Protein AF-A0A559MAM8-F1 (afdb_monomer_lite)

pLDDT: mean 73.42, std 18.24, range [24.55, 93.0]

Structure (mmCIF, N/CA/C/O backbone):
data_AF-A0A559MAM8-F1
#
_entry.id   AF-A0A559MAM8-F1
#
loop_
_atom_site.group_PDB
_atom_site.id
_atom_site.type_symbol
_atom_site.label_atom_id
_atom_site.label_alt_id
_atom_site.label_comp_id
_atom_site.label_asym_id
_atom_site.label_entity_id
_atom_site.label_seq_id
_atom_site.pdbx_PDB_ins_code
_atom_site.Cartn_x
_atom_site.Cartn_y
_atom_site.Cartn_z
_atom_site.occupancy
_atom_site.B_iso_or_equiv
_atom_site.auth_seq_id
_atom_site.auth_comp_id
_atom_site.auth_asym_id
_atom_site.auth_atom_id
_atom_site.pdbx_PDB_model_num
ATOM 1 N N . MET A 1 1 ? -0.904 -20.862 -0.416 1.00 80.69 1 MET A N 1
ATOM 2 C CA . MET A 1 1 ? -2.034 -21.410 -1.198 1.00 80.69 1 MET A CA 1
ATOM 3 C C . MET A 1 1 ? -1.450 -22.147 -2.391 1.00 80.69 1 MET A C 1
ATOM 5 O O . MET A 1 1 ? -0.554 -21.594 -3.016 1.00 80.69 1 MET A O 1
ATOM 9 N N . ALA A 1 2 ? -1.875 -23.381 -2.663 1.00 88.88 2 ALA A N 1
ATOM 10 C CA . ALA A 1 2 ? -1.463 -24.086 -3.877 1.00 88.88 2 ALA A CA 1
ATOM 11 C C . ALA A 1 2 ? -2.317 -23.603 -5.059 1.00 88.88 2 ALA A C 1
ATOM 13 O O . ALA A 1 2 ? -3.510 -23.360 -4.888 1.00 88.88 2 ALA A O 1
ATOM 14 N N . GLY A 1 3 ? -1.714 -23.445 -6.234 1.00 91.75 3 GLY A N 1
ATOM 15 C CA . GLY A 1 3 ? -2.399 -22.955 -7.426 1.00 91.75 3 GLY A CA 1
ATOM 16 C C . GLY A 1 3 ? -1.616 -23.257 -8.698 1.00 91.75 3 GLY A C 1
ATOM 17 O O . GLY A 1 3 ? -0.464 -23.683 -8.638 1.00 91.75 3 GLY A O 1
ATOM 18 N N . VAL A 1 4 ? -2.255 -23.037 -9.846 1.00 93.00 4 VAL A N 1
ATOM 19 C CA . VAL A 1 4 ? -1.665 -23.219 -11.178 1.00 93.00 4 VAL A CA 1
ATOM 20 C C . VAL A 1 4 ? -1.658 -21.867 -11.880 1.00 93.00 4 VAL A C 1
ATOM 22 O O . VAL A 1 4 ? -2.682 -21.189 -11.925 1.00 93.00 4 VAL A O 1
ATOM 25 N N . ILE A 1 5 ? -0.508 -21.470 -12.423 1.00 91.06 5 ILE A N 1
ATOM 26 C CA . ILE A 1 5 ? -0.342 -20.210 -13.152 1.00 91.06 5 ILE A CA 1
ATOM 27 C C . ILE A 1 5 ? 0.026 -20.553 -14.592 1.00 91.06 5 ILE A C 1
ATOM 29 O O . ILE A 1 5 ? 0.974 -21.297 -14.832 1.00 91.06 5 ILE A O 1
ATOM 33 N N . THR A 1 6 ? -0.718 -20.002 -15.550 1.00 92.81 6 THR A N 1
ATOM 34 C CA . THR A 1 6 ? -0.379 -20.095 -16.976 1.00 92.81 6 THR A CA 1
ATOM 35 C C . THR A 1 6 ? 0.315 -18.805 -17.391 1.00 92.81 6 THR A C 1
ATOM 37 O O . THR A 1 6 ? -0.254 -17.728 -17.234 1.00 92.81 6 THR A O 1
ATOM 40 N N . ILE A 1 7 ? 1.543 -18.902 -17.901 1.00 92.56 7 ILE A N 1
ATOM 41 C CA . ILE A 1 7 ? 2.373 -17.745 -18.263 1.00 92.56 7 ILE A CA 1
ATOM 42 C C . ILE A 1 7 ? 2.629 -17.770 -19.770 1.00 92.56 7 ILE A C 1
ATOM 44 O O . ILE A 1 7 ? 3.036 -18.792 -20.318 1.00 92.56 7 ILE A O 1
ATOM 48 N N . ASN A 1 8 ? 2.426 -16.632 -20.436 1.00 92.31 8 ASN A N 1
ATOM 49 C CA . ASN A 1 8 ? 2.875 -16.402 -21.806 1.00 92.31 8 ASN A CA 1
ATOM 50 C C . ASN A 1 8 ? 4.078 -15.451 -21.781 1.00 92.31 8 ASN A C 1
ATOM 52 O O . ASN A 1 8 ? 4.022 -14.407 -21.134 1.00 92.31 8 ASN A O 1
ATOM 56 N N . PHE A 1 9 ? 5.162 -15.812 -22.466 1.00 91.81 9 PHE A N 1
ATOM 57 C CA . PHE A 1 9 ? 6.387 -15.018 -22.494 1.00 91.81 9 PHE A CA 1
ATOM 58 C C . PHE A 1 9 ? 6.749 -14.618 -23.923 1.00 91.81 9 PHE A C 1
ATOM 60 O O . PHE A 1 9 ? 6.775 -15.451 -24.830 1.00 91.81 9 PHE A O 1
ATOM 67 N N . LYS A 1 10 ? 7.079 -13.337 -24.107 1.00 90.75 10 LYS A N 1
ATOM 68 C CA . LYS A 1 10 ? 7.572 -12.773 -25.364 1.00 90.75 10 LYS A CA 1
ATOM 69 C C . LYS A 1 10 ? 8.825 -11.951 -25.081 1.00 90.75 10 LYS A C 1
ATOM 71 O O . LYS A 1 10 ? 8.815 -11.080 -24.218 1.00 90.75 10 LYS A O 1
ATOM 76 N N . VAL A 1 11 ? 9.895 -12.214 -25.827 1.00 90.62 11 VAL A N 1
ATOM 77 C CA . VAL A 1 11 ? 11.153 -11.463 -25.718 1.00 90.62 11 VAL A CA 1
ATOM 78 C C . VAL A 1 11 ? 11.125 -10.274 -26.666 1.00 90.62 11 VAL A C 1
ATOM 80 O O . VAL A 1 11 ? 10.877 -10.435 -27.861 1.00 90.62 11 VAL A O 1
ATOM 83 N N . MET A 1 12 ? 11.448 -9.093 -26.147 1.00 89.19 12 MET A N 1
ATOM 84 C CA . MET A 1 12 ? 11.727 -7.908 -26.949 1.00 89.19 12 MET A CA 1
ATOM 85 C C . MET A 1 12 ? 13.243 -7.718 -27.043 1.00 89.19 12 MET A C 1
ATOM 87 O O . MET A 1 12 ? 13.904 -7.415 -26.048 1.00 89.19 12 MET A O 1
ATOM 91 N N . LYS A 1 13 ? 13.812 -7.931 -28.236 1.00 90.81 13 LYS A N 1
ATOM 92 C CA . LYS A 1 13 ? 15.234 -7.650 -28.490 1.00 90.81 13 LYS A CA 1
ATOM 93 C C . LYS A 1 13 ? 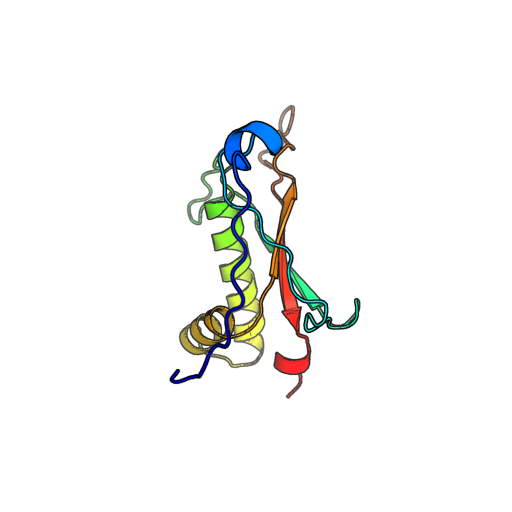15.474 -6.150 -28.294 1.00 90.81 13 LYS A C 1
ATOM 95 O O . LYS A 1 13 ? 14.661 -5.364 -28.754 1.00 90.81 13 LYS A O 1
ATOM 100 N N . ASN A 1 14 ? 16.555 -5.778 -27.608 1.00 87.00 14 ASN A N 1
ATOM 101 C CA . ASN A 1 14 ? 16.907 -4.388 -27.270 1.00 87.00 14 ASN A CA 1
ATOM 102 C C . ASN A 1 14 ? 15.873 -3.601 -26.433 1.00 87.00 14 ASN A C 1
ATOM 104 O O . ASN A 1 14 ? 16.038 -2.398 -26.249 1.00 87.00 14 ASN A O 1
ATOM 108 N N . GLY A 1 15 ? 14.881 -4.260 -25.819 1.00 83.56 15 GLY A N 1
ATOM 109 C CA . GLY A 1 15 ? 13.794 -3.571 -25.109 1.00 83.56 15 GLY A CA 1
ATOM 110 C C . GLY A 1 15 ? 14.231 -2.645 -23.963 1.00 83.56 15 GLY A C 1
ATOM 111 O O . GLY A 1 15 ? 13.556 -1.661 -23.697 1.00 83.56 15 GLY A O 1
ATOM 112 N N . ILE A 1 16 ? 15.371 -2.899 -23.308 1.00 84.06 16 ILE A N 1
ATOM 113 C CA . ILE A 1 16 ? 15.898 -2.015 -22.247 1.00 84.06 16 ILE A CA 1
ATOM 114 C C . ILE A 1 16 ? 16.321 -0.652 -22.816 1.00 84.06 16 ILE A C 1
ATOM 116 O O . ILE A 1 16 ? 16.067 0.374 -22.189 1.00 84.06 16 ILE A O 1
ATOM 120 N N . ALA A 1 17 ? 16.946 -0.641 -23.997 1.00 85.94 17 ALA A N 1
ATOM 121 C CA . ALA A 1 17 ? 17.344 0.592 -24.668 1.00 85.94 17 ALA A CA 1
ATOM 122 C C . ALA A 1 17 ? 16.119 1.325 -25.233 1.00 85.94 17 ALA A C 1
ATOM 124 O O . ALA A 1 17 ? 15.994 2.530 -25.038 1.00 85.94 17 ALA A O 1
ATOM 125 N N . ASP A 1 18 ? 15.192 0.586 -25.850 1.00 87.12 18 ASP A N 1
ATOM 126 C CA . ASP A 1 18 ? 13.998 1.157 -26.487 1.00 87.12 18 ASP A CA 1
ATOM 127 C C . ASP A 1 18 ? 13.000 1.739 -25.472 1.00 87.12 18 ASP A C 1
ATOM 129 O O . ASP A 1 18 ? 12.362 2.754 -25.740 1.00 87.12 18 ASP A O 1
ATOM 133 N N . LEU A 1 19 ? 12.856 1.110 -24.300 1.00 84.62 19 LEU A N 1
ATOM 134 C CA . LEU A 1 19 ? 11.941 1.564 -23.245 1.00 84.62 19 LEU A CA 1
ATOM 135 C C . LEU A 1 19 ? 12.614 2.516 -22.244 1.00 84.62 19 LEU A C 1
ATOM 137 O O . LEU A 1 19 ? 11.911 3.154 -21.468 1.00 84.62 19 LEU A O 1
ATOM 141 N N . ALA A 1 20 ? 13.950 2.609 -22.234 1.00 86.25 20 ALA A N 1
ATOM 142 C CA . ALA A 1 20 ? 14.733 3.412 -21.286 1.00 86.25 20 ALA A CA 1
ATOM 143 C C . ALA A 1 20 ? 14.351 3.189 -19.801 1.00 86.25 20 ALA A C 1
ATOM 145 O O . ALA A 1 20 ? 14.446 4.094 -18.968 1.00 86.25 20 ALA A O 1
ATOM 146 N N . MET A 1 21 ? 13.915 1.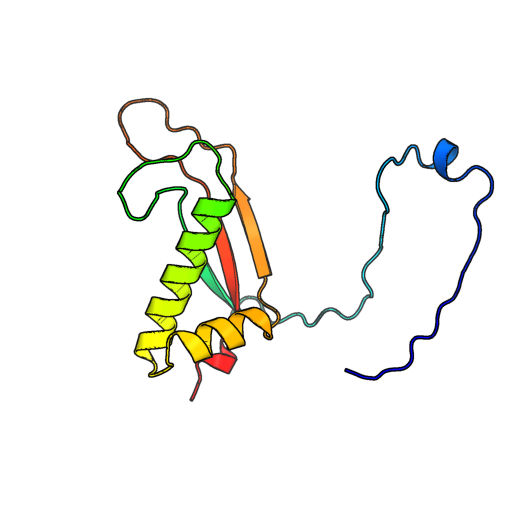974 -19.450 1.00 79.75 21 MET A N 1
ATOM 147 C CA . MET A 1 21 ? 13.403 1.646 -18.116 1.00 79.75 21 MET A CA 1
ATOM 148 C C . MET A 1 21 ? 14.481 1.020 -17.226 1.00 79.75 21 MET A C 1
ATOM 150 O O . MET A 1 21 ? 15.160 0.074 -17.620 1.00 79.75 21 MET A O 1
ATOM 154 N N . LYS A 1 22 ? 14.583 1.503 -15.980 1.00 83.69 22 LYS A N 1
ATOM 155 C CA . LYS A 1 22 ? 15.416 0.902 -14.917 1.00 83.69 22 LYS A CA 1
ATOM 156 C C . LYS A 1 22 ? 14.644 -0.089 -14.034 1.00 83.69 22 LYS A C 1
ATOM 158 O O . LYS A 1 22 ? 15.247 -0.977 -13.438 1.00 83.69 22 LYS A O 1
ATOM 163 N N . SER A 1 23 ? 13.325 0.068 -13.957 1.00 86.50 23 SER A N 1
ATOM 164 C CA . SER A 1 23 ? 12.432 -0.717 -13.098 1.00 86.50 23 SER A CA 1
ATOM 165 C C . SER A 1 23 ? 11.433 -1.514 -13.941 1.00 86.50 23 SER A C 1
ATOM 167 O O . SER A 1 23 ? 11.078 -1.065 -15.033 1.00 86.50 23 SER A O 1
ATOM 169 N N . PRO A 1 24 ? 10.958 -2.676 -13.458 1.00 86.81 24 PRO A N 1
ATOM 170 C CA . PRO A 1 24 ? 9.956 -3.457 -14.170 1.00 86.81 24 PRO A CA 1
ATOM 171 C C . PRO A 1 24 ? 8.639 -2.682 -14.289 1.00 86.81 24 PRO A C 1
ATOM 173 O O . PRO A 1 24 ? 8.202 -2.025 -13.344 1.00 86.81 24 PRO A O 1
ATOM 176 N N . LEU A 1 25 ? 8.000 -2.797 -15.452 1.00 85.94 25 LEU A N 1
ATOM 177 C CA . LEU A 1 25 ? 6.663 -2.280 -15.721 1.00 85.94 25 LEU A CA 1
ATOM 178 C C . LEU A 1 25 ? 5.691 -3.458 -15.812 1.00 85.94 25 LEU A C 1
ATOM 180 O O . LEU A 1 25 ? 6.001 -4.464 -16.451 1.00 85.94 25 LEU A O 1
ATOM 184 N N . TYR A 1 26 ? 4.516 -3.326 -15.206 1.00 87.25 26 TYR A N 1
ATOM 185 C CA . TYR A 1 26 ? 3.429 -4.288 -15.343 1.00 87.25 26 TYR A CA 1
ATOM 186 C C . TYR A 1 26 ? 2.122 -3.553 -15.626 1.00 87.25 26 TYR A C 1
ATOM 188 O O . TYR A 1 26 ? 1.913 -2.434 -15.161 1.00 87.25 26 TYR A O 1
ATOM 196 N N . LEU A 1 27 ? 1.249 -4.196 -16.397 1.00 85.62 27 LEU A N 1
ATOM 197 C CA . LEU A 1 27 ? -0.115 -3.742 -16.623 1.00 85.62 27 LEU A CA 1
ATOM 198 C C . LEU A 1 27 ? -1.041 -4.671 -15.826 1.00 85.62 27 LEU A C 1
ATOM 200 O O . LEU A 1 27 ? -1.017 -5.880 -16.083 1.00 85.62 27 LEU A O 1
ATOM 204 N N . PRO A 1 28 ? -1.806 -4.164 -14.843 1.00 83.56 28 PRO A N 1
ATOM 205 C CA . PRO A 1 28 ? -2.767 -4.988 -14.124 1.00 83.56 28 PRO A CA 1
ATOM 206 C C . PRO A 1 28 ? -3.864 -5.499 -15.070 1.00 83.56 28 PRO A C 1
ATOM 208 O O . PRO A 1 28 ? -4.152 -4.902 -16.109 1.00 83.56 28 PRO A O 1
ATOM 211 N N . GLY A 1 29 ? -4.458 -6.642 -14.722 1.00 77.81 29 GLY A N 1
ATOM 212 C CA . GLY A 1 29 ? -5.571 -7.211 -15.480 1.00 77.81 29 GLY A CA 1
ATOM 213 C C . GLY A 1 29 ? -6.837 -6.342 -15.392 1.00 77.81 29 GLY A C 1
ATOM 214 O O . GLY A 1 29 ? -6.983 -5.568 -14.453 1.00 77.81 29 GLY A O 1
ATOM 215 N N . PRO A 1 30 ? -7.789 -6.493 -16.329 1.00 73.06 30 PRO A N 1
ATOM 216 C CA . PRO A 1 30 ? -8.967 -5.623 -16.429 1.00 73.06 30 PRO A CA 1
ATOM 217 C C . PRO A 1 30 ? -10.020 -5.837 -15.329 1.00 73.06 30 PRO A C 1
ATOM 219 O O . PRO A 1 30 ? -10.963 -5.058 -15.231 1.00 73.06 30 PRO A O 1
ATOM 222 N N . VAL A 1 31 ? -9.907 -6.902 -14.528 1.00 69.62 31 VAL A N 1
ATOM 223 C CA . VAL A 1 31 ? -10.888 -7.256 -13.491 1.00 69.62 31 VAL A CA 1
ATOM 224 C C . VAL A 1 31 ? -10.269 -7.035 -12.120 1.00 69.62 31 VAL A C 1
ATOM 226 O O . VAL A 1 31 ? -9.859 -7.972 -11.438 1.00 69.62 31 VAL A O 1
ATOM 229 N N . GLU A 1 32 ? -10.186 -5.775 -11.718 1.00 66.25 32 GLU A N 1
ATOM 230 C CA . GLU A 1 32 ? -9.961 -5.442 -10.316 1.00 66.25 32 GLU A CA 1
ATOM 231 C C . GLU A 1 32 ? -11.299 -5.505 -9.562 1.00 66.25 32 GLU A C 1
ATOM 233 O O . GLU A 1 32 ? -12.329 -5.094 -10.115 1.00 66.25 32 GLU A O 1
ATOM 238 N N . PRO A 1 33 ? -11.321 -6.005 -8.312 1.00 63.47 33 PRO A N 1
ATOM 239 C CA . PRO A 1 33 ? -12.498 -5.953 -7.453 1.00 63.47 33 PRO A CA 1
ATOM 240 C C . PRO A 1 33 ? -12.791 -4.493 -7.077 1.00 63.47 33 PRO A C 1
ATOM 242 O O . PRO A 1 33 ? -12.386 -4.001 -6.027 1.00 63.47 33 PRO A O 1
ATOM 245 N N . HIS A 1 34 ? -13.477 -3.783 -7.970 1.00 62.00 34 HIS A N 1
ATOM 246 C CA . HIS A 1 34 ? -13.936 -2.424 -7.737 1.00 62.00 34 HIS A CA 1
ATOM 247 C C . HIS A 1 34 ? -15.164 -2.465 -6.835 1.00 62.00 34 HIS A C 1
ATOM 249 O O . HIS 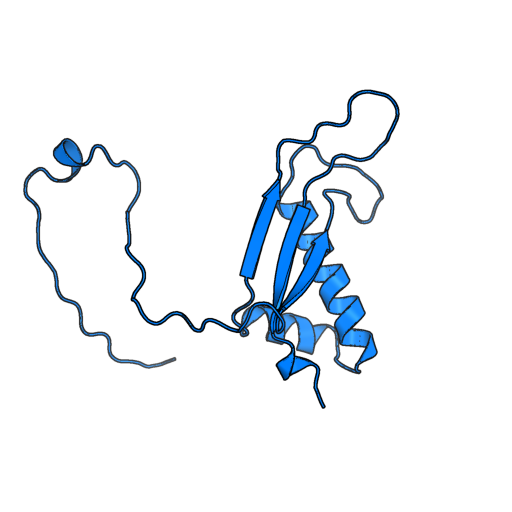A 1 34 ? -16.238 -2.922 -7.234 1.00 62.00 34 HIS A O 1
ATOM 255 N N . TYR A 1 35 ? -15.012 -1.961 -5.617 1.00 64.31 35 TYR A N 1
ATOM 256 C CA . TYR A 1 35 ? -16.153 -1.658 -4.771 1.00 64.31 35 TYR A CA 1
ATOM 257 C C . TYR A 1 35 ? -16.633 -0.236 -5.090 1.00 64.31 35 TYR A C 1
ATOM 259 O O . TYR A 1 35 ? -15.846 0.637 -5.449 1.00 64.31 35 TYR A O 1
ATOM 267 N N . GLY A 1 36 ? -17.947 -0.006 -5.040 1.00 65.06 36 GLY A N 1
ATOM 268 C CA . GLY A 1 36 ? -18.513 1.305 -5.370 1.00 65.06 36 GLY A CA 1
ATOM 269 C C . GLY A 1 36 ? -17.992 2.420 -4.442 1.00 65.06 36 GLY A C 1
ATOM 270 O O . GLY A 1 36 ? -17.667 2.141 -3.288 1.00 65.06 36 GLY A O 1
ATOM 271 N N . PRO A 1 37 ? -17.978 3.689 -4.894 1.00 59.94 37 PRO A N 1
ATOM 272 C CA . PRO A 1 37 ? -17.377 4.818 -4.169 1.00 59.94 37 PRO A CA 1
ATOM 273 C C . PRO A 1 37 ? -17.990 5.095 -2.784 1.00 59.94 37 PRO A C 1
ATOM 275 O O . PRO A 1 37 ? -17.353 5.732 -1.956 1.00 59.94 37 PRO A O 1
ATOM 278 N N . GLY A 1 38 ? -19.200 4.600 -2.505 1.00 61.12 38 GLY A N 1
ATOM 279 C CA . GLY A 1 38 ? -19.849 4.706 -1.192 1.00 61.12 38 GLY A CA 1
ATOM 280 C C . GLY A 1 38 ? -19.603 3.529 -0.242 1.00 61.12 38 GLY A C 1
ATOM 281 O O . GLY A 1 38 ? -20.239 3.475 0.800 1.00 61.12 38 GLY A O 1
ATOM 282 N N . ARG A 1 39 ? -18.754 2.556 -0.601 1.00 67.94 39 ARG A N 1
ATOM 283 C CA . ARG A 1 39 ? -18.508 1.347 0.211 1.00 67.94 39 ARG A CA 1
ATOM 284 C C . ARG A 1 39 ? -17.133 1.317 0.870 1.00 67.94 39 ARG A C 1
ATOM 286 O O . ARG A 1 39 ? -16.723 0.254 1.329 1.00 67.94 39 ARG A O 1
ATOM 293 N N . TYR A 1 40 ? -16.421 2.441 0.885 1.00 72.81 40 TYR A N 1
ATOM 294 C CA . TYR A 1 40 ? -15.111 2.547 1.512 1.00 72.81 40 TYR A CA 1
ATOM 295 C C . TYR A 1 40 ? -15.179 3.394 2.780 1.00 72.81 40 TYR A C 1
ATOM 297 O O . TYR A 1 40 ? -15.612 4.543 2.758 1.00 72.81 40 TYR A O 1
ATOM 305 N N . LEU A 1 41 ? -14.708 2.821 3.880 1.00 79.12 41 LEU A N 1
ATOM 306 C CA . LEU A 1 41 ? -14.354 3.534 5.094 1.00 79.12 41 LEU A CA 1
ATOM 307 C C . LEU A 1 41 ? -12.915 4.007 4.948 1.00 79.12 41 LEU A C 1
ATOM 309 O O . LEU A 1 41 ? -12.006 3.179 4.876 1.00 79.12 41 LEU A O 1
ATOM 313 N N . THR A 1 42 ? -12.723 5.322 4.900 1.00 80.38 42 THR A N 1
ATOM 314 C CA . THR A 1 42 ? -11.404 5.931 4.740 1.00 80.38 42 THR A CA 1
ATOM 315 C C . THR A 1 42 ? -10.873 6.429 6.075 1.00 80.38 42 THR A C 1
ATOM 317 O O . THR A 1 42 ? -11.493 7.264 6.733 1.00 80.38 42 THR A O 1
ATOM 320 N N . PHE A 1 43 ? -9.695 5.945 6.463 1.00 83.31 43 PHE A N 1
ATOM 321 C CA . PHE A 1 43 ? -8.966 6.444 7.629 1.00 83.31 43 PHE A CA 1
ATOM 322 C C . PHE A 1 43 ? -7.791 7.300 7.182 1.00 83.31 43 PHE A C 1
ATOM 324 O O . PHE A 1 43 ? -7.079 6.920 6.257 1.00 83.31 43 PHE A O 1
ATOM 331 N N . GLU A 1 44 ? -7.561 8.410 7.880 1.00 79.44 44 GLU A N 1
ATOM 332 C CA . GLU A 1 44 ? -6.398 9.276 7.686 1.00 79.44 44 GLU A CA 1
ATOM 333 C C . GLU A 1 44 ? -5.486 9.200 8.912 1.00 79.44 44 GLU A C 1
ATOM 335 O O . GLU A 1 44 ? -5.969 9.193 10.048 1.00 79.44 44 GLU A O 1
ATOM 340 N N . GLY A 1 45 ? -4.171 9.178 8.712 1.00 72.62 45 GLY A N 1
ATOM 341 C CA . GLY A 1 45 ? -3.167 9.259 9.775 1.00 72.62 45 GLY A CA 1
ATOM 342 C C . GLY A 1 45 ? -2.085 10.276 9.442 1.00 72.62 45 GLY A C 1
ATOM 343 O O . GLY A 1 45 ? -1.833 10.549 8.275 1.00 72.62 45 GLY A O 1
ATOM 344 N N . PHE A 1 46 ? -1.459 10.835 10.479 1.00 78.81 46 PHE A N 1
ATOM 345 C CA . PHE A 1 46 ? -0.457 11.899 10.367 1.00 78.81 46 PHE A CA 1
ATOM 346 C C . PHE A 1 46 ? 0.930 11.397 10.779 1.00 78.81 46 PHE A C 1
ATOM 348 O O . PHE A 1 46 ? 1.038 10.459 11.569 1.00 78.81 46 PHE A O 1
ATOM 355 N N . SER A 1 47 ? 1.990 12.055 10.297 1.00 75.44 47 SER A N 1
ATOM 356 C CA . SER A 1 47 ? 3.395 11.762 10.635 1.00 75.44 47 SER A CA 1
ATOM 357 C C . SER A 1 47 ? 3.770 12.257 12.049 1.00 75.44 47 SER A C 1
ATOM 359 O O . SER A 1 47 ? 4.670 13.077 12.248 1.00 75.44 47 SER A O 1
ATOM 361 N N . VAL A 1 48 ? 3.016 11.801 13.050 1.00 74.38 48 VAL A N 1
ATOM 362 C CA . VAL A 1 48 ? 3.221 12.099 14.471 1.00 74.38 48 VAL A CA 1
ATOM 363 C C . VAL A 1 48 ? 3.353 10.777 15.217 1.00 74.38 48 VAL A C 1
ATOM 365 O O . VAL A 1 48 ? 2.486 9.907 15.128 1.00 74.38 48 VAL A O 1
ATOM 368 N N . ASP A 1 49 ? 4.445 10.611 15.952 1.00 75.75 49 ASP A N 1
ATOM 369 C CA . ASP A 1 49 ? 4.659 9.434 16.785 1.00 75.75 49 ASP A CA 1
ATOM 370 C C . ASP A 1 49 ? 3.713 9.402 17.987 1.00 75.75 49 ASP A C 1
ATOM 372 O O . ASP A 1 49 ? 3.233 10.425 18.470 1.00 75.75 49 ASP A O 1
ATOM 376 N N . GLN A 1 50 ? 3.550 8.210 18.562 1.00 74.44 50 GLN A N 1
ATOM 377 C CA . GLN A 1 50 ? 2.861 7.978 19.840 1.00 74.44 50 GLN A CA 1
ATOM 378 C C . GLN A 1 50 ? 3.416 8.813 21.015 1.00 74.44 50 GLN A C 1
ATOM 380 O O . GLN A 1 50 ? 2.728 9.028 22.006 1.00 74.44 50 GLN A O 1
ATOM 385 N N . HIS A 1 51 ? 4.658 9.296 20.902 1.00 77.25 51 HIS A N 1
ATOM 386 C CA . HIS A 1 51 ? 5.310 10.171 21.882 1.00 77.25 51 HIS A CA 1
ATOM 387 C C . HIS A 1 51 ? 5.145 11.669 21.561 1.00 77.25 51 HIS A C 1
ATOM 389 O O . HIS A 1 51 ? 5.802 12.502 22.177 1.00 77.25 51 HIS A O 1
ATOM 395 N N . GLY A 1 52 ? 4.320 12.024 20.569 1.00 74.56 52 GLY A N 1
ATOM 396 C CA . GLY A 1 52 ? 4.084 13.407 20.146 1.00 74.56 52 GLY A CA 1
ATOM 397 C C . GLY A 1 52 ? 5.216 14.023 19.318 1.00 74.56 52 GLY A C 1
ATOM 398 O O . GLY A 1 52 ? 5.135 15.193 18.951 1.00 74.56 52 GLY A O 1
ATOM 399 N N . LYS A 1 53 ? 6.268 13.257 18.994 1.00 76.44 53 LYS A N 1
ATOM 400 C CA . LYS A 1 53 ? 7.343 13.715 18.110 1.00 76.44 53 LYS A CA 1
ATOM 401 C C . LYS A 1 53 ? 6.856 13.706 16.668 1.00 76.44 53 LYS A C 1
ATOM 403 O O . LYS A 1 53 ? 6.378 12.693 16.165 1.00 76.44 53 LYS A O 1
ATOM 408 N N . GLN A 1 54 ? 7.015 14.834 16.001 1.00 70.56 54 GLN A N 1
ATOM 409 C CA . GLN A 1 54 ? 6.662 14.966 14.603 1.00 70.56 54 GLN A CA 1
ATOM 410 C C . GLN A 1 54 ? 7.837 14.581 13.709 1.00 70.56 54 GLN A C 1
ATOM 412 O O . GLN A 1 54 ? 8.954 15.066 13.907 1.00 70.56 54 GLN A O 1
ATOM 417 N N . HIS A 1 55 ? 7.586 13.714 12.730 1.00 72.06 55 HIS A N 1
ATOM 418 C CA . HIS A 1 55 ? 8.590 13.303 11.751 1.00 72.06 55 HIS A CA 1
ATOM 419 C C . HIS A 1 55 ? 8.370 14.011 10.425 1.00 72.06 55 HIS A C 1
ATOM 421 O O . HIS A 1 55 ? 7.235 14.190 9.975 1.00 72.06 55 HIS A O 1
ATOM 427 N N . TYR A 1 56 ? 9.471 14.407 9.797 1.00 66.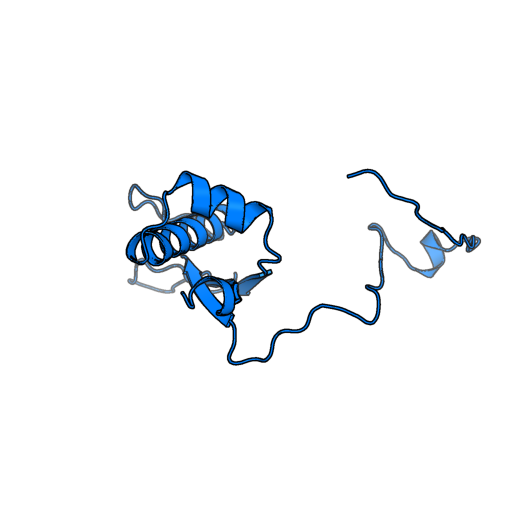69 56 TYR A N 1
ATOM 428 C CA . TYR A 1 56 ? 9.448 15.149 8.546 1.00 66.69 56 TYR A CA 1
ATOM 429 C C . TYR A 1 56 ? 9.284 14.198 7.355 1.00 66.69 56 TYR A C 1
ATOM 431 O O . TYR A 1 56 ? 10.173 13.395 7.081 1.00 66.69 56 TYR A O 1
ATOM 439 N N . MET A 1 57 ? 8.154 14.319 6.649 1.00 69.19 57 MET A N 1
ATOM 440 C CA . MET A 1 57 ? 7.815 13.554 5.437 1.00 69.19 57 MET A CA 1
ATOM 441 C C . MET A 1 57 ? 7.870 12.022 5.601 1.00 69.19 57 MET A C 1
ATOM 443 O O . MET A 1 57 ? 8.155 11.299 4.643 1.00 69.19 57 MET A O 1
ATOM 447 N N . ASP A 1 58 ? 7.584 11.504 6.799 1.00 77.62 58 ASP A N 1
ATOM 448 C CA . ASP A 1 58 ? 7.616 10.064 7.052 1.00 77.62 58 ASP A CA 1
ATOM 449 C C . ASP A 1 58 ? 6.255 9.399 6.772 1.00 77.62 58 ASP A C 1
ATOM 451 O O . ASP A 1 58 ? 5.337 9.360 7.599 1.00 77.62 58 ASP A O 1
ATOM 455 N N . VAL A 1 59 ? 6.150 8.811 5.574 1.00 78.62 59 VAL A N 1
ATOM 456 C CA . VAL A 1 59 ? 4.974 8.038 5.130 1.00 78.62 59 VAL A CA 1
ATOM 457 C C . VAL A 1 59 ? 4.736 6.816 6.024 1.00 78.62 59 VAL A C 1
ATOM 459 O O . VAL A 1 59 ? 3.597 6.377 6.197 1.00 78.62 59 VAL A O 1
ATOM 462 N N . THR A 1 60 ? 5.799 6.246 6.590 1.00 83.38 60 THR A N 1
ATOM 463 C CA . THR A 1 60 ? 5.741 5.019 7.389 1.00 83.38 60 THR A CA 1
ATOM 464 C C . THR A 1 60 ? 5.040 5.286 8.711 1.00 83.38 60 THR A C 1
ATOM 466 O O . THR A 1 60 ? 4.142 4.536 9.101 1.00 83.38 60 THR A O 1
ATOM 469 N N . VAL A 1 61 ? 5.396 6.392 9.369 1.00 83.69 61 VAL A N 1
ATOM 470 C CA . VAL A 1 61 ? 4.753 6.833 10.614 1.00 83.69 61 VAL A CA 1
ATOM 471 C C . VAL A 1 61 ? 3.294 7.197 10.353 1.00 83.69 61 VAL A C 1
ATOM 473 O O . VAL A 1 61 ? 2.410 6.699 11.053 1.00 83.69 61 VAL A O 1
ATOM 476 N N . ALA A 1 62 ? 3.021 7.972 9.298 1.00 80.69 62 ALA A N 1
ATOM 477 C CA . ALA A 1 62 ? 1.653 8.329 8.919 1.00 80.69 62 ALA A CA 1
ATOM 478 C C . ALA A 1 62 ? 0.776 7.089 8.669 1.00 80.69 62 ALA A C 1
ATOM 480 O O . ALA A 1 62 ? -0.364 7.010 9.140 1.00 80.69 62 ALA A O 1
ATOM 481 N N . TYR A 1 63 ? 1.318 6.070 7.996 1.00 83.31 63 TYR A N 1
ATOM 482 C CA . TYR A 1 63 ? 0.593 4.825 7.768 1.00 83.31 63 TYR A CA 1
ATOM 483 C C . TYR A 1 63 ? 0.350 4.028 9.046 1.00 83.31 63 TYR A C 1
ATOM 485 O O . TYR A 1 63 ? -0.753 3.526 9.253 1.00 83.31 63 TYR A O 1
ATOM 493 N N . ARG A 1 64 ? 1.350 3.944 9.928 1.00 87.06 64 ARG A N 1
ATOM 494 C CA . ARG A 1 64 ? 1.204 3.270 11.219 1.00 87.06 64 ARG A CA 1
ATOM 495 C C . ARG A 1 64 ? 0.077 3.892 12.041 1.00 87.06 64 ARG A C 1
ATOM 497 O O . ARG A 1 64 ? -0.753 3.163 12.573 1.00 87.06 64 ARG A O 1
ATOM 504 N N . GLN A 1 65 ? 0.006 5.221 12.089 1.00 85.31 65 GLN A N 1
ATOM 505 C CA . GLN A 1 65 ? -1.079 5.926 12.776 1.00 85.31 65 GLN A CA 1
ATOM 506 C C . GLN A 1 65 ? -2.443 5.688 12.123 1.00 85.31 65 GLN A C 1
ATOM 508 O O . GLN A 1 65 ? -3.444 5.530 12.818 1.00 85.31 65 GLN A O 1
ATOM 513 N N . THR A 1 66 ? -2.486 5.604 10.791 1.00 85.69 66 THR A N 1
ATOM 514 C CA . THR A 1 66 ? -3.716 5.274 10.054 1.00 85.69 66 THR A CA 1
ATOM 515 C C . THR A 1 66 ? -4.243 3.890 10.453 1.00 85.69 66 THR A C 1
ATOM 517 O O . THR A 1 66 ? -5.430 3.735 10.736 1.00 85.69 66 THR A O 1
ATOM 520 N N . ILE A 1 67 ? -3.356 2.892 10.546 1.00 87.38 67 ILE A N 1
ATOM 521 C CA . ILE A 1 67 ? -3.706 1.528 10.970 1.00 87.38 67 ILE A CA 1
ATOM 522 C C . ILE A 1 67 ? -4.189 1.501 12.424 1.00 87.38 67 ILE A C 1
ATOM 524 O O . ILE A 1 67 ? -5.184 0.844 12.716 1.00 87.38 67 ILE A O 1
ATOM 528 N N . LEU A 1 68 ? -3.535 2.225 13.335 1.00 88.62 68 LEU A N 1
ATOM 529 C CA . LEU A 1 68 ? -3.963 2.286 14.738 1.00 88.62 68 LEU A CA 1
ATOM 530 C C . LEU A 1 68 ? -5.376 2.871 14.879 1.00 88.62 68 LEU A C 1
ATOM 532 O O . LEU A 1 68 ? -6.204 2.293 15.577 1.00 88.62 68 LEU A O 1
ATOM 536 N N . ARG A 1 69 ? -5.692 3.946 14.144 1.00 86.62 69 ARG A N 1
ATOM 537 C CA . ARG A 1 69 ? -7.049 4.526 14.101 1.00 86.62 69 ARG A CA 1
ATOM 538 C C . ARG A 1 69 ? -8.087 3.549 13.556 1.00 86.62 69 ARG A C 1
ATOM 540 O O . ARG A 1 69 ? -9.203 3.478 14.065 1.00 86.62 69 ARG A O 1
ATOM 547 N N . CYS A 1 70 ? -7.715 2.785 12.536 1.00 87.38 70 CYS A N 1
ATOM 548 C CA . CYS A 1 70 ? -8.558 1.734 11.986 1.00 87.38 70 CYS A CA 1
ATOM 549 C C . CYS A 1 70 ? -8.839 0.623 13.019 1.00 87.38 70 CYS A C 1
ATOM 551 O O . CYS A 1 70 ? -9.993 0.224 13.190 1.00 87.38 70 CYS A O 1
ATOM 553 N N . ILE A 1 71 ? -7.817 0.175 13.759 1.00 89.62 71 ILE A N 1
ATOM 554 C CA . ILE A 1 71 ? -7.969 -0.820 14.832 1.00 89.62 71 ILE A CA 1
ATOM 555 C C . ILE A 1 71 ? -8.883 -0.291 15.941 1.00 89.62 71 ILE A C 1
ATOM 557 O O . ILE A 1 71 ? -9.802 -0.995 16.352 1.00 89.62 71 ILE A O 1
ATOM 561 N N . GLU A 1 72 ? -8.701 0.955 16.385 1.00 89.38 72 GLU A N 1
ATOM 562 C CA . GLU A 1 72 ? -9.566 1.579 17.396 1.00 89.38 72 GLU A CA 1
ATOM 563 C C . GLU A 1 72 ? -11.031 1.667 16.956 1.00 89.38 72 GLU A C 1
ATOM 565 O O . GLU A 1 72 ? -11.934 1.477 17.773 1.00 89.38 72 GLU A O 1
ATOM 570 N N . TYR A 1 73 ? -11.278 1.944 15.674 1.00 88.62 73 TYR A N 1
ATOM 571 C CA . TYR A 1 73 ? -12.627 1.968 15.120 1.00 88.62 73 TYR A CA 1
ATOM 572 C C . TYR A 1 73 ? -13.258 0.575 15.128 1.00 88.62 73 TYR A C 1
ATOM 574 O O . TYR A 1 73 ? -14.342 0.400 15.681 1.00 88.62 73 TYR A O 1
ATOM 582 N N . LEU A 1 74 ? -12.564 -0.430 14.588 1.00 87.44 74 LEU A N 1
ATOM 583 C CA . LEU A 1 74 ? -13.070 -1.804 14.516 1.00 87.44 74 LEU A CA 1
ATOM 584 C C . LEU A 1 74 ? -13.222 -2.447 15.901 1.00 87.44 74 LEU A C 1
ATOM 586 O O . LEU A 1 74 ? -14.139 -3.237 16.119 1.00 87.44 74 LEU A O 1
ATOM 590 N N . ARG A 1 75 ? -12.412 -2.037 16.880 1.00 88.69 75 ARG A N 1
ATOM 591 C CA . ARG A 1 75 ? -12.557 -2.460 18.276 1.00 88.69 75 ARG A CA 1
ATOM 592 C C . ARG A 1 75 ? -13.911 -2.073 18.877 1.00 88.69 75 ARG A C 1
ATOM 594 O O . ARG A 1 75 ? -14.430 -2.806 19.715 1.00 88.69 75 ARG A O 1
ATOM 601 N N . ARG A 1 76 ? -14.527 -0.965 18.440 1.00 89.19 76 ARG A N 1
ATOM 602 C CA . ARG A 1 76 ? -15.872 -0.555 18.902 1.00 89.19 76 ARG A CA 1
ATOM 603 C C . ARG A 1 76 ? -16.969 -1.530 18.476 1.00 89.19 76 ARG A C 1
ATOM 605 O O . ARG A 1 76 ? -17.996 -1.590 19.138 1.00 89.19 76 ARG A O 1
ATOM 612 N N . PHE A 1 77 ? -16.729 -2.312 17.426 1.00 86.44 77 PHE A N 1
ATOM 613 C CA . PHE A 1 77 ? -17.636 -3.354 16.940 1.00 86.44 77 PHE A CA 1
ATOM 614 C C . PHE A 1 77 ? -17.377 -4.722 17.595 1.00 86.44 77 PHE A C 1
ATOM 616 O O . PHE A 1 77 ? -17.999 -5.709 17.223 1.00 86.44 77 PHE A O 1
ATOM 623 N N . GLY A 1 78 ? -16.476 -4.798 18.583 1.00 89.25 78 GLY A N 1
ATOM 624 C CA . GLY A 1 78 ? -16.218 -6.016 19.357 1.00 89.25 78 GLY A CA 1
ATOM 625 C C . GLY A 1 78 ? -15.101 -6.914 18.817 1.00 89.25 78 GLY A C 1
ATOM 626 O O . GLY A 1 78 ? -14.860 -7.977 19.388 1.00 89.25 78 GLY A O 1
ATOM 627 N N . TYR A 1 79 ? -14.383 -6.501 17.766 1.00 88.19 79 TYR A N 1
ATOM 628 C CA . TYR A 1 79 ? -13.207 -7.229 17.282 1.00 88.19 79 TYR A CA 1
ATOM 629 C C . TYR A 1 79 ? -12.010 -7.079 18.232 1.00 88.19 79 TYR A C 1
ATOM 631 O O . TYR A 1 79 ? -11.774 -6.006 18.792 1.00 88.19 79 TYR A O 1
ATOM 639 N N . SER A 1 80 ? -11.217 -8.144 18.384 1.00 90.25 80 SER A N 1
ATOM 640 C CA . SER A 1 80 ? -9.940 -8.070 19.103 1.00 90.25 80 SER A CA 1
ATOM 641 C C . SER A 1 80 ? -8.836 -7.466 18.231 1.00 90.25 80 SER A C 1
ATOM 643 O O . SER A 1 80 ? -8.841 -7.616 17.008 1.00 90.25 80 SER A O 1
ATOM 645 N N . ASP A 1 81 ? -7.841 -6.832 18.855 1.00 90.19 81 ASP A N 1
ATOM 646 C CA . ASP A 1 81 ? -6.738 -6.169 18.141 1.00 90.19 81 ASP A CA 1
ATOM 647 C C . ASP A 1 81 ? -6.013 -7.129 17.169 1.00 90.19 81 ASP A C 1
ATOM 649 O O . ASP A 1 81 ? -5.667 -6.760 16.045 1.00 90.19 81 ASP A O 1
ATOM 653 N N . TYR A 1 82 ? -5.856 -8.400 17.562 1.00 91.06 82 TYR A N 1
ATOM 654 C CA . TYR A 1 82 ? -5.258 -9.446 16.725 1.00 91.06 82 TYR A CA 1
ATOM 655 C C . TYR A 1 82 ? -6.140 -9.840 15.536 1.00 91.06 82 TYR A C 1
ATOM 657 O O . TYR A 1 82 ? -5.622 -10.063 14.442 1.00 91.06 82 TYR A O 1
ATOM 665 N N . GLN A 1 83 ? -7.461 -9.920 15.734 1.00 89.81 83 GLN A N 1
ATOM 666 C CA . GLN A 1 83 ? -8.404 -10.208 14.650 1.00 89.81 83 GLN A CA 1
ATOM 667 C C . GLN A 1 83 ? -8.370 -9.103 13.601 1.00 89.81 83 GLN A C 1
ATOM 669 O O . GLN A 1 83 ? -8.313 -9.400 12.410 1.00 89.81 83 GLN A O 1
ATOM 674 N N . VAL A 1 84 ? -8.338 -7.840 14.033 1.00 88.81 84 VAL A N 1
ATOM 675 C CA . VAL A 1 84 ? -8.258 -6.706 13.110 1.00 88.81 84 VAL A CA 1
ATOM 676 C C . VAL A 1 84 ? -6.926 -6.699 12.363 1.00 88.81 84 VAL A C 1
ATOM 678 O O . VAL A 1 84 ? -6.910 -6.511 11.151 1.00 88.81 84 VAL A O 1
ATOM 681 N N . TYR A 1 85 ? -5.808 -6.954 13.044 1.00 88.75 85 TYR A N 1
ATOM 682 C CA . TYR A 1 85 ? -4.499 -7.024 12.390 1.00 88.75 85 TYR A CA 1
ATOM 683 C C . TYR A 1 85 ? -4.436 -8.121 11.315 1.00 88.75 85 TYR A C 1
ATOM 685 O O . TYR A 1 85 ? -3.914 -7.904 10.216 1.00 88.75 85 TYR A O 1
ATOM 693 N N . LEU A 1 86 ? -5.015 -9.290 11.607 1.00 90.19 86 LEU A N 1
ATOM 694 C CA . LEU A 1 86 ? -5.118 -10.385 10.647 1.00 90.19 86 LEU A CA 1
ATOM 695 C C . LEU A 1 86 ? -6.051 -10.021 9.480 1.00 90.19 86 LEU A C 1
ATOM 697 O O . LEU A 1 86 ? -5.708 -10.261 8.324 1.00 90.19 86 LEU A O 1
ATOM 701 N N . LEU A 1 87 ? -7.185 -9.372 9.767 1.00 87.12 87 LEU A N 1
ATOM 702 C CA . LEU A 1 87 ? -8.127 -8.890 8.756 1.00 87.12 87 LEU A CA 1
ATOM 703 C C . LEU A 1 87 ? -7.456 -7.896 7.804 1.00 87.12 87 LEU A C 1
ATOM 705 O O . LEU A 1 87 ? -7.547 -8.067 6.596 1.00 87.12 87 LEU A O 1
ATOM 709 N N . LEU A 1 88 ? -6.727 -6.908 8.326 1.00 86.81 88 LEU A N 1
ATOM 710 C CA . LEU A 1 88 ? -6.000 -5.919 7.524 1.00 86.81 88 LEU A CA 1
ATOM 711 C C . LEU A 1 88 ? -4.892 -6.536 6.660 1.00 86.81 88 LEU A C 1
ATOM 713 O O . LEU A 1 88 ? -4.535 -5.966 5.634 1.00 86.81 88 LEU A O 1
ATOM 717 N N . SER A 1 89 ? -4.353 -7.688 7.062 1.00 85.56 89 SER A N 1
ATOM 718 C CA . SER A 1 89 ? -3.315 -8.401 6.311 1.00 85.56 89 SER A CA 1
ATOM 719 C C . SER A 1 89 ? -3.884 -9.256 5.174 1.00 85.56 89 SER A C 1
ATOM 721 O O . SER A 1 89 ? -3.207 -9.479 4.173 1.00 85.56 89 SER A O 1
ATOM 723 N N . CYS A 1 90 ? -5.108 -9.765 5.333 1.00 84.94 90 CYS A N 1
ATOM 724 C CA . CYS A 1 90 ? -5.740 -10.672 4.373 1.00 84.94 90 CYS A CA 1
ATOM 725 C C . CYS A 1 90 ? -6.775 -9.985 3.474 1.00 84.94 90 CYS A C 1
ATOM 727 O O . CYS A 1 90 ? -7.008 -10.442 2.355 1.00 84.94 90 CYS A O 1
ATOM 729 N N . ALA A 1 91 ? -7.419 -8.924 3.957 1.00 83.06 91 ALA A N 1
ATOM 730 C CA . ALA A 1 91 ? -8.402 -8.172 3.198 1.00 83.06 91 ALA A CA 1
ATOM 731 C C . ALA A 1 91 ? -7.708 -7.266 2.165 1.00 83.06 91 ALA A C 1
ATOM 733 O O . ALA A 1 91 ? -6.625 -6.740 2.432 1.00 83.06 91 ALA A O 1
ATOM 734 N N . PRO A 1 92 ? -8.329 -7.035 0.995 1.00 76.94 92 PRO A N 1
ATOM 735 C CA . PRO A 1 92 ? -7.807 -6.126 -0.019 1.00 76.94 92 PRO A CA 1
ATOM 736 C C . PRO A 1 92 ? -7.998 -4.663 0.418 1.00 76.94 92 PRO A C 1
ATOM 738 O O . PRO A 1 92 ? -8.885 -3.964 -0.068 1.00 76.94 92 PRO A O 1
ATOM 741 N N . VAL A 1 93 ? -7.181 -4.206 1.370 1.00 80.81 93 VAL A N 1
ATOM 742 C CA . VAL A 1 93 ? -7.140 -2.810 1.821 1.00 80.81 93 VAL A CA 1
ATOM 743 C C . VAL A 1 93 ? -6.246 -1.980 0.907 1.00 80.81 93 VAL A C 1
ATOM 745 O O . VAL A 1 93 ? -5.149 -2.398 0.534 1.00 80.81 93 VAL A O 1
ATOM 748 N N . GLN A 1 94 ? -6.702 -0.783 0.549 1.00 77.88 94 GLN A N 1
ATOM 749 C CA . GLN A 1 94 ? -5.926 0.138 -0.281 1.00 77.88 94 GLN A CA 1
ATOM 750 C C . GLN A 1 94 ? -5.314 1.225 0.593 1.00 77.88 94 GLN A C 1
ATOM 752 O O . GLN A 1 94 ? -6.024 1.849 1.374 1.00 77.88 94 GLN A O 1
ATOM 757 N N . GLY A 1 95 ? -4.004 1.448 0.462 1.00 80.19 95 GLY A N 1
ATOM 758 C CA . GLY A 1 95 ? -3.281 2.493 1.185 1.00 80.19 95 GLY A CA 1
ATOM 759 C C . GLY A 1 95 ? -2.740 3.557 0.237 1.00 80.19 95 GLY A C 1
ATOM 760 O O . GLY A 1 95 ? -1.627 3.399 -0.272 1.00 80.19 95 GLY A O 1
ATOM 761 N N . HIS A 1 96 ? -3.468 4.655 0.051 1.00 76.12 96 HIS A N 1
ATOM 762 C CA . HIS A 1 96 ? -3.097 5.736 -0.866 1.00 76.12 96 HIS A CA 1
ATOM 763 C C . HIS A 1 96 ? -2.321 6.836 -0.162 1.00 76.12 96 HIS A C 1
ATOM 765 O O . HIS A 1 96 ? -2.727 7.289 0.901 1.00 76.12 96 HIS A O 1
ATOM 771 N N . ILE A 1 97 ? -1.226 7.300 -0.763 1.00 75.31 97 ILE A N 1
ATOM 772 C CA . ILE A 1 97 ? -0.528 8.505 -0.310 1.00 75.31 97 ILE A CA 1
ATOM 773 C C . ILE A 1 97 ? -1.228 9.703 -0.955 1.00 75.31 97 ILE A 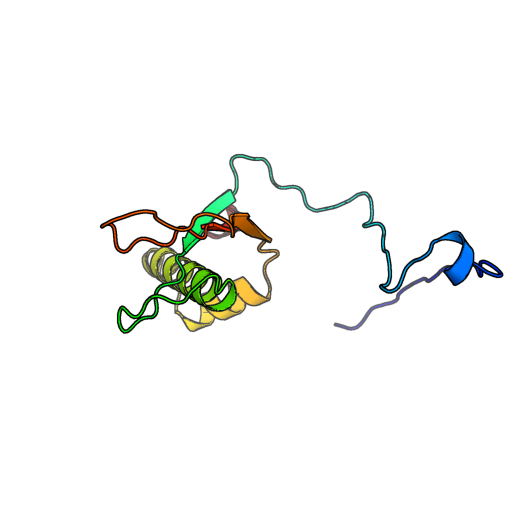C 1
ATOM 775 O O . ILE A 1 97 ? -1.036 9.956 -2.139 1.00 75.31 97 ILE A O 1
ATOM 779 N N . ALA A 1 98 ? -2.049 10.417 -0.190 1.00 66.62 98 ALA A N 1
ATOM 780 C CA . ALA A 1 98 ? -2.833 11.542 -0.692 1.00 66.62 98 ALA A CA 1
ATOM 781 C C . ALA A 1 98 ? -2.022 12.850 -0.772 1.00 66.62 98 ALA A C 1
ATOM 783 O O . ALA A 1 98 ? -2.329 13.703 -1.598 1.00 66.62 98 ALA A O 1
ATOM 784 N N . GLY A 1 99 ? -0.956 13.008 0.022 1.00 65.06 99 GLY A N 1
ATOM 785 C CA . GLY A 1 99 ? -0.062 14.168 -0.087 1.00 65.06 99 GLY A CA 1
ATOM 786 C C . GLY A 1 99 ? 1.197 14.046 0.769 1.00 65.06 99 GLY A C 1
ATOM 787 O O . GLY A 1 99 ? 1.121 13.586 1.904 1.00 65.06 99 GLY A O 1
ATOM 788 N N . ILE A 1 100 ? 2.353 14.435 0.213 1.00 65.81 100 ILE A N 1
ATOM 789 C CA . ILE A 1 100 ? 3.671 14.457 0.896 1.00 65.81 100 ILE A CA 1
ATOM 790 C C . ILE A 1 100 ? 4.195 15.898 1.071 1.00 65.81 100 ILE A C 1
ATOM 792 O O . ILE A 1 100 ? 5.113 16.141 1.848 1.00 65.81 100 ILE A O 1
ATOM 796 N N . VAL A 1 101 ? 3.633 16.868 0.346 1.00 57.38 101 VAL A N 1
ATOM 797 C CA . VAL A 1 101 ? 4.276 18.172 0.104 1.00 57.38 101 VAL A CA 1
ATOM 798 C C . VAL A 1 101 ? 3.875 19.285 1.076 1.00 57.38 101 VAL A C 1
ATOM 800 O O . VAL A 1 101 ? 4.412 20.389 0.979 1.00 57.38 101 VAL A O 1
ATOM 803 N N . ASP A 1 102 ? 2.978 19.024 2.028 1.00 60.66 102 ASP A N 1
ATOM 804 C CA . ASP A 1 102 ? 2.472 20.065 2.925 1.00 60.66 102 ASP A CA 1
ATOM 805 C C . ASP A 1 102 ? 3.407 20.292 4.121 1.00 60.66 102 ASP A C 1
ATOM 807 O O . ASP A 1 102 ? 3.295 19.707 5.205 1.00 60.66 102 ASP A O 1
ATOM 811 N N . ILE A 1 103 ? 4.357 21.200 3.901 1.00 49.00 103 ILE A N 1
ATOM 812 C CA . ILE A 1 103 ? 5.235 21.759 4.927 1.00 49.00 103 ILE A CA 1
ATOM 813 C C . ILE A 1 103 ? 4.507 22.976 5.537 1.00 49.00 103 ILE A C 1
ATOM 815 O O . ILE A 1 103 ? 4.327 23.979 4.842 1.00 49.00 103 ILE A O 1
ATOM 819 N N . PRO A 1 104 ? 4.092 22.943 6.815 1.00 45.25 1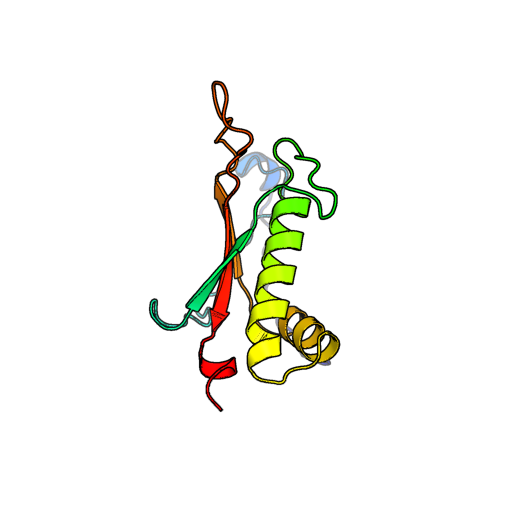04 PRO A N 1
ATOM 820 C CA . PRO A 1 104 ? 3.437 24.057 7.469 1.00 45.25 104 PRO A CA 1
ATOM 821 C C . PRO A 1 104 ? 4.442 25.204 7.574 1.00 45.25 104 PRO A C 1
ATOM 823 O O . PRO A 1 104 ? 5.477 25.113 8.238 1.00 45.25 104 PRO A O 1
ATOM 826 N N . LYS A 1 105 ? 4.148 26.307 6.888 1.00 31.95 105 LYS A N 1
ATOM 827 C CA . LYS A 1 105 ? 4.845 27.572 7.104 1.00 31.95 105 LYS A CA 1
ATOM 828 C C . LYS A 1 105 ? 4.231 28.255 8.325 1.00 31.95 105 LYS A C 1
ATOM 830 O O . LYS A 1 105 ? 3.039 28.526 8.333 1.00 31.95 105 LYS A O 1
ATOM 835 N N . PHE A 1 106 ? 5.086 28.564 9.301 1.00 31.02 106 PHE A N 1
ATOM 836 C CA . PHE A 1 106 ? 4.829 29.375 10.498 1.00 31.02 106 PHE A CA 1
ATOM 837 C C . PHE A 1 106 ? 3.772 28.847 11.489 1.00 31.02 106 PHE A C 1
ATOM 839 O O . PHE A 1 106 ? 2.569 28.897 11.262 1.00 31.02 106 PHE A O 1
ATOM 846 N N . GLY A 1 107 ? 4.244 28.445 12.673 1.00 36.66 107 GLY A N 1
ATOM 847 C CA . GLY A 1 107 ? 3.474 28.548 13.920 1.00 36.66 107 GLY A CA 1
ATOM 848 C C . GLY A 1 107 ? 2.351 27.536 14.166 1.00 36.66 107 GLY A C 1
ATOM 849 O O . GLY A 1 107 ? 1.729 27.603 15.221 1.00 36.66 107 GLY A O 1
ATOM 850 N N . SER A 1 108 ? 2.112 26.579 13.269 1.00 24.55 108 SER A N 1
ATOM 851 C CA . SER A 1 108 ? 1.244 25.423 13.528 1.00 24.55 108 SER A CA 1
ATOM 852 C C . SER A 1 108 ? 2.087 24.139 13.530 1.00 24.55 108 SER A C 1
ATOM 854 O O . SER A 1 108 ? 2.859 23.923 12.597 1.00 24.55 108 SER A O 1
ATOM 856 N N . PRO A 1 109 ? 1.991 23.268 14.551 1.00 29.53 109 PRO A N 1
ATOM 857 C CA . PRO A 1 109 ? 2.817 22.063 14.640 1.00 29.53 109 PRO A CA 1
ATOM 858 C C . PRO A 1 109 ? 2.252 20.922 13.773 1.00 29.53 109 PRO A C 1
ATOM 860 O O . PRO A 1 109 ? 2.257 19.766 14.180 1.00 29.53 109 PRO A O 1
ATOM 863 N N . PHE A 1 110 ? 1.689 21.211 12.596 1.00 25.88 110 PHE A N 1
ATOM 864 C CA . PHE A 1 110 ? 0.949 20.226 11.798 1.00 25.88 110 PHE A CA 1
ATOM 865 C C . PHE A 1 110 ? 1.513 20.093 10.380 1.00 25.88 110 PHE A C 1
ATOM 867 O O . PHE A 1 110 ? 1.067 20.738 9.439 1.00 25.88 110 PHE A O 1
ATOM 874 N N . HIS A 1 111 ? 2.506 19.216 10.240 1.00 31.75 111 HIS A N 1
ATOM 875 C CA . HIS A 1 111 ? 2.923 18.586 8.993 1.00 31.75 111 HIS A CA 1
ATOM 876 C C . HIS A 1 111 ? 1.797 17.675 8.493 1.00 31.75 111 HIS A C 1
ATOM 878 O O . HIS A 1 111 ? 1.449 16.684 9.144 1.00 31.75 111 HIS A O 1
ATOM 884 N N . PHE A 1 112 ? 1.197 18.052 7.364 1.00 28.73 112 PHE A N 1
ATOM 885 C CA . PHE A 1 112 ? 0.048 17.362 6.796 1.00 28.73 112 PHE A CA 1
ATOM 886 C C . PHE A 1 112 ? 0.541 16.320 5.795 1.00 28.73 112 PHE A C 1
ATOM 888 O O . PHE A 1 112 ? 1.129 16.618 4.763 1.00 28.73 112 PHE A O 1
ATOM 895 N N . GLN A 1 113 ? 0.341 15.059 6.143 1.00 33.66 113 GLN A N 1
ATOM 896 C CA . GLN A 1 113 ? 0.629 13.934 5.275 1.00 33.66 113 GLN A CA 1
ATOM 897 C C . GLN A 1 113 ? -0.563 13.010 5.395 1.00 33.66 113 GLN A C 1
ATOM 899 O O . GLN A 1 113 ? -0.755 12.396 6.439 1.00 33.66 113 GLN A O 1
ATOM 904 N N . ARG A 1 114 ? -1.409 12.992 4.367 1.00 33.59 114 ARG A N 1
ATOM 905 C CA . ARG A 1 114 ? -2.648 12.220 4.369 1.00 33.59 114 ARG A CA 1
ATOM 906 C C . ARG A 1 114 ? -2.365 10.878 3.708 1.00 33.59 114 ARG A C 1
ATOM 908 O O . ARG A 1 114 ? -1.931 10.830 2.557 1.00 33.59 114 ARG A O 1
ATOM 915 N N . ARG A 1 115 ? -2.574 9.786 4.442 1.00 40.88 115 ARG A N 1
ATOM 916 C CA . ARG A 1 115 ? -2.642 8.444 3.863 1.00 40.88 115 ARG A CA 1
ATOM 917 C C . ARG A 1 115 ? -4.039 7.899 4.096 1.00 40.88 115 ARG A C 1
ATOM 919 O O . ARG A 1 115 ? -4.482 7.886 5.234 1.00 40.88 115 ARG A O 1
ATOM 926 N N . GLU A 1 116 ? -4.709 7.503 3.026 1.00 43.59 116 GLU A N 1
ATOM 927 C CA . GLU A 1 116 ? -6.074 6.990 3.063 1.00 43.59 116 GLU A CA 1
ATOM 928 C C . GLU A 1 116 ? -6.026 5.466 3.074 1.00 43.59 116 GLU A C 1
ATOM 930 O O . GLU A 1 116 ? -5.456 4.859 2.163 1.00 43.59 116 GLU A O 1
ATOM 935 N N . LEU A 1 117 ? -6.579 4.854 4.123 1.00 49.62 117 LEU A N 1
ATOM 936 C CA . LEU A 1 117 ? -6.846 3.419 4.152 1.00 49.62 117 LEU A CA 1
ATOM 937 C C . LEU A 1 117 ? -8.318 3.193 3.832 1.00 49.62 117 LEU A C 1
ATOM 939 O O . LEU A 1 117 ? -9.154 3.531 4.664 1.00 49.62 117 LEU A O 1
ATOM 943 N N . CYS A 1 118 ? -8.616 2.617 2.671 1.00 51.25 118 CYS A N 1
ATOM 944 C CA . CYS A 1 118 ? -9.982 2.316 2.255 1.00 51.25 118 CYS A CA 1
ATOM 945 C C . CYS A 1 118 ? -10.345 0.875 2.644 1.00 51.25 118 CYS A C 1
ATOM 947 O O . CYS A 1 118 ? -9.790 -0.084 2.102 1.00 51.25 118 CYS A O 1
ATOM 949 N N . LEU A 1 119 ? -11.278 0.724 3.584 1.00 54.41 119 LEU A N 1
ATOM 950 C CA . LEU A 1 119 ? -11.836 -0.553 4.035 1.00 54.41 119 LEU A CA 1
ATOM 951 C C . LEU A 1 119 ? -13.235 -0.760 3.471 1.00 54.41 119 LEU A C 1
ATOM 953 O O . LEU A 1 119 ? -14.044 0.157 3.500 1.00 54.41 119 LEU A O 1
ATOM 957 N N . HIS A 1 120 ? -13.546 -1.961 2.993 1.00 55.53 120 HIS A N 1
ATOM 958 C CA . HIS A 1 120 ? -14.883 -2.230 2.473 1.00 55.53 120 HIS A CA 1
ATOM 959 C C . HIS A 1 120 ? -15.927 -2.343 3.605 1.00 55.53 120 HIS A C 1
ATOM 961 O O . HIS A 1 120 ? -15.725 -3.062 4.581 1.00 55.53 120 HIS A O 1
ATOM 967 N N . ASP A 1 121 ? -17.065 -1.670 3.456 1.00 50.59 121 ASP A N 1
ATOM 968 C CA . ASP A 1 121 ? -18.091 -1.537 4.505 1.00 50.59 121 ASP A CA 1
ATOM 969 C C . ASP A 1 121 ? -18.826 -2.859 4.830 1.00 50.59 121 ASP A C 1
ATOM 971 O O . ASP A 1 121 ? -19.344 -3.065 5.928 1.00 50.59 121 ASP A O 1
ATOM 975 N N . SER A 1 122 ? -18.800 -3.845 3.920 1.00 50.59 122 SER A N 1
ATOM 976 C CA . SER A 1 122 ? -19.414 -5.160 4.192 1.00 50.59 122 SER A CA 1
ATOM 977 C C . SER A 1 122 ? -18.735 -5.950 5.312 1.00 50.59 122 SER A C 1
ATOM 979 O O . SER A 1 122 ? -19.274 -6.964 5.737 1.00 50.59 122 SER A O 1
ATOM 981 N N . TRP A 1 123 ? -17.542 -5.544 5.752 1.00 51.53 123 TRP A N 1
ATOM 982 C CA . TRP A 1 123 ? -16.840 -6.173 6.875 1.00 51.53 123 TRP A CA 1
ATOM 983 C C . TRP A 1 123 ? -17.289 -5.622 8.238 1.00 51.53 123 TRP A C 1
ATOM 985 O O . TRP A 1 123 ? -16.909 -6.165 9.274 1.00 51.53 123 TRP A O 1
ATOM 995 N N . VAL A 1 124 ? -18.094 -4.556 8.235 1.00 50.34 124 VAL A N 1
ATOM 996 C CA . VAL A 1 124 ? -18.582 -3.859 9.436 1.00 50.34 124 VAL A CA 1
ATOM 997 C C . VAL A 1 124 ? -20.093 -4.058 9.634 1.00 50.34 124 VAL A C 1
ATOM 999 O O . VAL A 1 124 ? -20.604 -3.843 10.726 1.00 50.34 124 VAL A O 1
ATOM 1002 N N . SER A 1 125 ? -20.808 -4.533 8.609 1.00 43.53 125 SER A N 1
ATOM 1003 C CA . SER A 1 125 ? -22.241 -4.844 8.678 1.00 43.53 125 SER A CA 1
ATOM 1004 C C . SER A 1 125 ? -22.498 -6.262 9.212 1.00 43.53 125 SER A C 1
ATOM 1006 O O . SER A 1 125 ? -22.681 -7.186 8.421 1.00 43.53 125 SER A O 1
ATOM 1008 N N . TYR A 1 126 ? -22.513 -6.425 10.537 1.00 38.66 126 TYR A N 1
ATOM 1009 C CA . TYR A 1 126 ? -23.157 -7.537 11.254 1.00 38.66 126 TYR A CA 1
ATOM 1010 C C . TYR A 1 126 ? -23.795 -7.031 12.547 1.00 38.66 126 TYR A C 1
ATOM 1012 O O . TYR A 1 126 ? -23.179 -6.158 13.199 1.00 38.66 126 TYR A O 1
#

InterPro domains:
  IPR004304 Acetamidase/Formamidase [PF03069] (1-105)
  IPR004304 Acetamidase/Formamidase [PTHR31891] (1-107)

Radius of gyration: 19.72 Å; chains: 1; bounding box: 40×54×50 Å

Foldseek 3Di:
DDDDDDDDDDDDVVVCVVVVDPDDDDDDDPDDPDDDPVFWDKFWFAQADPVRDHDQLDPPSRVVRSLVVVLVVVVVLVDDSVRSVVCVVPPPKDWDFPDRPDDDDDDDPGDDTTIIIIDGNVVSDD

Secondary structure (DSSP, 8-state):
------------TTHHHHH--SS------S------TTSEEEEEE-SB-TTSPBPTT-HHHHHHHHHHHHHHHHHTTT--HHHHHHHHHHS--EEEEEEEEE---SS----EEEEEEEEEGGGT--

Sequence (126 aa):
MAGVITINFKVMKNGIADLAMKSPLYLPGPVEPHYGPGRYLTFEGFSVDQHGKQHYMDVTVAYRQTILRCIEYLRRFGYSDYQVYLLLSCAPVQGHIAGIVDIPKFGSPFHFQRRELCLHDSWVSY

Organism: NCBI:txid215461